Protein AF-D2QGY5-F1 (afdb_monomer_lite)

Secondary structure (DSSP, 8-state):
----EEEEEEEEETTEEEEEEEETTEEEEEEE-TTSEEEEE-HHHHHHTT--HHHHTTS-SS--HHHHHHHT--TTSEEE--TTS------SS-EEEEEEETTTEEEEE--S-------

Organism: Spirosoma linguale (strain ATCC 33905 / DSM 74 / LMG 10896 / Claus 1) (NCBI:txid504472)

Radius of gyration: 13.47 Å; chains: 1; bounding box: 30×34×34 Å

pLDDT: mean 77.23, std 19.65, range [32.31, 95.75]

Sequence (119 aa):
MPNARIAQIGQVAVNQPMYEVVAEGKRYALLVNPNGRAVMITPRTLLDLGVNSLVANRFESAPDYDIIKAISLDANRSTAFDSRFPYVQLGTGYAFVSDYSPISGWKAIAPANSRSFNY

Structure (mmCIF, N/CA/C/O backbone):
data_AF-D2QGY5-F1
#
_entry.id   AF-D2QGY5-F1
#
loop_
_atom_site.group_PDB
_atom_site.id
_atom_site.type_symbol
_atom_site.label_atom_id
_atom_site.label_alt_id
_atom_site.label_comp_id
_atom_site.label_asym_id
_atom_site.label_entity_id
_atom_site.label_seq_id
_atom_site.pdbx_PDB_ins_code
_atom_site.Cartn_x
_atom_site.Cartn_y
_atom_site.Cartn_z
_atom_site.occupancy
_atom_site.B_iso_or_equiv
_atom_site.auth_seq_id
_atom_site.auth_comp_id
_atom_site.auth_asym_id
_atom_site.auth_atom_id
_atom_site.pdbx_PDB_model_num
ATOM 1 N N . MET A 1 1 ? 9.396 12.987 15.882 1.00 47.28 1 MET A N 1
ATOM 2 C CA . MET A 1 1 ? 8.965 12.727 14.491 1.00 47.28 1 MET A CA 1
ATOM 3 C C . MET A 1 1 ? 7.746 11.825 14.580 1.00 47.28 1 MET A C 1
ATOM 5 O O . MET A 1 1 ? 7.792 10.945 15.433 1.00 47.28 1 MET A O 1
ATOM 9 N N . PRO A 1 2 ? 6.658 12.061 13.830 1.00 56.19 2 PRO A N 1
ATOM 10 C CA . PRO A 1 2 ? 5.522 11.142 13.851 1.00 56.19 2 PRO A CA 1
ATOM 11 C C . PRO A 1 2 ? 6.008 9.751 13.426 1.00 56.19 2 PRO A C 1
ATOM 13 O O . PRO A 1 2 ? 6.640 9.599 12.380 1.00 56.19 2 PRO A O 1
ATOM 16 N N . ASN A 1 3 ? 5.801 8.755 14.288 1.00 78.31 3 ASN A N 1
ATOM 17 C CA . ASN A 1 3 ? 6.272 7.392 14.065 1.00 78.31 3 ASN A CA 1
ATOM 18 C C . ASN A 1 3 ? 5.260 6.667 13.174 1.00 78.31 3 ASN A C 1
ATOM 20 O O . ASN A 1 3 ? 4.254 6.158 13.666 1.00 78.31 3 ASN A O 1
ATOM 24 N N . ALA A 1 4 ? 5.524 6.617 11.869 1.00 85.88 4 ALA A N 1
ATOM 25 C CA . ALA A 1 4 ? 4.764 5.762 10.968 1.00 85.88 4 ALA A CA 1
ATOM 26 C C . ALA A 1 4 ? 5.201 4.300 11.134 1.00 85.88 4 ALA A C 1
ATOM 28 O O . ALA A 1 4 ? 6.392 3.987 11.118 1.00 85.88 4 ALA A O 1
ATOM 29 N N . ARG A 1 5 ? 4.234 3.394 11.277 1.00 89.00 5 ARG A N 1
ATOM 30 C CA . ARG A 1 5 ? 4.471 1.946 11.221 1.00 89.00 5 ARG A CA 1
ATOM 31 C C . ARG A 1 5 ? 4.165 1.467 9.817 1.00 89.00 5 ARG A C 1
ATOM 33 O O . ARG A 1 5 ? 3.057 1.692 9.349 1.00 89.00 5 ARG A O 1
ATOM 40 N N . ILE A 1 6 ? 5.127 0.817 9.174 1.00 90.56 6 ILE A N 1
ATOM 41 C CA . ILE A 1 6 ? 4.992 0.294 7.814 1.00 90.56 6 ILE A CA 1
ATOM 42 C C . ILE A 1 6 ? 4.997 -1.230 7.892 1.00 90.56 6 ILE A C 1
ATOM 44 O O . ILE A 1 6 ? 5.923 -1.817 8.451 1.00 90.56 6 ILE A O 1
ATOM 48 N N . ALA A 1 7 ? 3.975 -1.868 7.332 1.00 88.25 7 ALA A N 1
ATOM 49 C CA . ALA A 1 7 ? 3.873 -3.320 7.261 1.00 88.25 7 ALA A CA 1
ATOM 50 C C . ALA A 1 7 ? 3.471 -3.743 5.850 1.00 88.25 7 ALA A C 1
ATOM 52 O O . ALA A 1 7 ? 2.548 -3.175 5.269 1.00 88.25 7 ALA A O 1
ATOM 53 N N . GLN A 1 8 ? 4.155 -4.740 5.289 1.00 88.12 8 GLN A N 1
ATOM 54 C CA . GLN A 1 8 ? 3.707 -5.346 4.041 1.00 88.12 8 GLN A CA 1
ATOM 55 C C . GLN A 1 8 ? 2.408 -6.111 4.304 1.00 88.12 8 GLN A C 1
ATOM 57 O O . GLN A 1 8 ? 2.342 -6.931 5.213 1.00 88.12 8 GLN A O 1
ATOM 62 N N . IL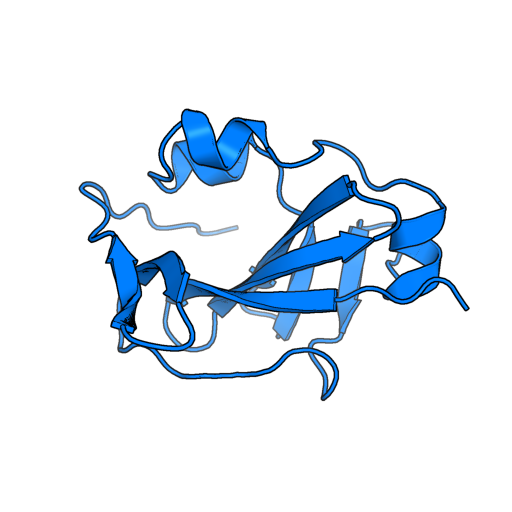E A 1 9 ? 1.382 -5.843 3.504 1.00 86.75 9 ILE A N 1
ATOM 63 C CA . ILE A 1 9 ? 0.056 -6.474 3.600 1.00 86.75 9 ILE A CA 1
ATOM 64 C C . ILE A 1 9 ? -0.296 -7.268 2.341 1.00 86.75 9 ILE A C 1
ATOM 66 O O . ILE A 1 9 ? -1.400 -7.789 2.209 1.00 86.75 9 ILE A O 1
ATOM 70 N N . GLY A 1 10 ? 0.621 -7.348 1.383 1.00 84.94 10 GLY A N 1
ATOM 71 C CA . GLY A 1 10 ? 0.437 -8.161 0.196 1.00 84.94 10 GLY A CA 1
ATOM 72 C C . GLY A 1 10 ? 1.416 -7.828 -0.912 1.00 84.94 10 GLY A C 1
ATOM 73 O O . GLY A 1 10 ? 2.427 -7.154 -0.704 1.00 84.94 10 GLY A O 1
ATOM 74 N N . GLN A 1 11 ? 1.094 -8.310 -2.102 1.00 86.19 11 GLN A N 1
ATOM 75 C CA . GLN A 1 11 ? 1.745 -7.962 -3.357 1.00 86.19 11 GLN A CA 1
ATOM 76 C C . GLN A 1 11 ? 0.767 -8.190 -4.511 1.00 86.19 11 GLN A C 1
ATOM 78 O O . GLN A 1 11 ? -0.083 -9.083 -4.446 1.00 86.19 11 GLN A O 1
ATOM 83 N N . VAL A 1 12 ? 0.898 -7.389 -5.564 1.00 82.62 12 VAL A N 1
ATOM 84 C CA . VAL A 1 12 ? 0.074 -7.516 -6.781 1.00 82.62 12 VAL A CA 1
ATOM 85 C C . VAL A 1 12 ? 0.811 -8.260 -7.896 1.00 82.62 12 VAL A C 1
ATOM 87 O O . VAL A 1 12 ? 0.195 -8.920 -8.726 1.00 82.62 12 VAL A O 1
ATOM 90 N N . ALA A 1 13 ? 2.141 -8.200 -7.881 1.00 79.00 13 ALA A N 1
ATOM 91 C CA . ALA A 1 13 ? 3.039 -8.903 -8.785 1.00 79.00 13 ALA A CA 1
ATOM 92 C C . ALA A 1 13 ? 4.414 -9.072 -8.119 1.00 79.00 13 ALA A C 1
ATOM 94 O O . ALA A 1 13 ? 4.667 -8.539 -7.032 1.00 79.00 13 ALA A O 1
ATOM 95 N N . VAL A 1 14 ? 5.322 -9.786 -8.789 1.00 75.25 14 VAL A N 1
ATOM 96 C CA . VAL A 1 14 ? 6.732 -9.871 -8.378 1.00 75.25 14 VAL A CA 1
ATOM 97 C C . VAL A 1 14 ? 7.312 -8.461 -8.252 1.00 75.25 14 VAL A C 1
ATOM 99 O O . VAL A 1 14 ? 7.166 -7.650 -9.163 1.00 75.25 14 VAL A O 1
ATOM 102 N N . ASN A 1 15 ? 7.971 -8.175 -7.126 1.00 81.44 15 ASN A N 1
ATOM 103 C CA . ASN A 1 15 ? 8.559 -6.867 -6.811 1.00 81.44 15 ASN A CA 1
ATOM 104 C C . ASN A 1 15 ? 7.556 -5.697 -6.767 1.00 81.44 15 ASN A C 1
ATOM 106 O O . ASN A 1 15 ? 7.970 -4.541 -6.796 1.00 81.44 15 ASN A O 1
ATOM 110 N N . GLN A 1 16 ? 6.252 -5.976 -6.652 1.00 88.06 16 GLN A N 1
ATOM 111 C CA . GLN A 1 16 ? 5.215 -4.961 -6.433 1.00 88.06 16 GLN A CA 1
ATOM 112 C C . GLN A 1 16 ? 4.476 -5.218 -5.111 1.00 88.06 16 GLN A C 1
ATOM 114 O O . GLN A 1 16 ? 3.284 -5.560 -5.107 1.00 88.06 16 GLN A O 1
ATOM 119 N N . PRO A 1 17 ? 5.188 -5.128 -3.970 1.00 90.00 17 PRO A N 1
ATOM 120 C CA . PRO A 1 17 ? 4.587 -5.260 -2.653 1.00 90.00 17 PRO A CA 1
ATOM 121 C C . PRO A 1 17 ? 3.615 -4.114 -2.353 1.00 90.00 17 PRO A C 1
ATOM 123 O O . PRO A 1 17 ? 3.762 -2.982 -2.822 1.00 90.00 17 PRO A O 1
ATOM 126 N N . MET A 1 18 ? 2.628 -4.433 -1.524 1.00 91.69 18 MET A N 1
ATOM 127 C CA . MET A 1 18 ? 1.641 -3.505 -0.992 1.00 91.69 18 MET A CA 1
ATOM 128 C C . MET A 1 18 ? 1.836 -3.355 0.515 1.00 91.69 18 MET A C 1
ATOM 130 O O . MET A 1 18 ? 2.096 -4.335 1.216 1.00 91.69 18 MET A O 1
ATOM 134 N N . TYR A 1 19 ? 1.667 -2.138 1.014 1.00 92.44 19 TYR A N 1
ATOM 135 C CA . TYR A 1 19 ? 1.962 -1.740 2.381 1.00 92.44 19 TYR A CA 1
ATOM 136 C C . TYR A 1 19 ? 0.764 -1.083 3.051 1.00 92.44 19 TYR A C 1
ATOM 138 O O . TYR A 1 19 ? 0.086 -0.259 2.444 1.00 92.44 19 TYR A O 1
ATOM 146 N N . GLU A 1 20 ? 0.559 -1.403 4.324 1.00 92.75 20 GLU A N 1
ATOM 147 C CA . GLU A 1 20 ? -0.178 -0.564 5.259 1.00 92.75 20 GLU A CA 1
ATOM 148 C C . GLU A 1 20 ? 0.818 0.359 5.955 1.00 92.75 20 GLU A C 1
ATOM 150 O O . GLU A 1 20 ? 1.875 -0.076 6.420 1.00 92.75 20 GLU A O 1
ATOM 155 N N . VAL A 1 21 ? 0.460 1.635 6.047 1.00 91.94 21 VAL A N 1
ATOM 156 C CA . VAL A 1 21 ? 1.178 2.617 6.845 1.00 91.94 21 VAL A CA 1
ATOM 157 C C . VAL A 1 21 ? 0.236 3.219 7.867 1.00 91.94 21 VAL A C 1
ATOM 159 O O . VAL A 1 21 ? -0.784 3.803 7.510 1.00 91.94 21 VAL A O 1
ATOM 162 N N . VAL A 1 22 ? 0.582 3.079 9.142 1.00 91.19 22 VAL A N 1
ATOM 163 C CA . VAL A 1 22 ? -0.207 3.598 10.259 1.00 91.19 22 VAL A CA 1
ATOM 164 C C . VAL A 1 22 ? 0.514 4.782 10.882 1.00 91.19 22 VAL A C 1
ATOM 166 O O . VAL A 1 22 ? 1.636 4.627 11.366 1.00 91.19 22 VAL A O 1
ATOM 169 N N . ALA A 1 23 ? -0.131 5.945 10.896 1.00 89.06 23 ALA A N 1
ATOM 170 C CA . ALA A 1 23 ? 0.363 7.164 11.536 1.00 89.06 23 ALA A CA 1
ATOM 171 C C . ALA A 1 23 ? -0.799 7.866 12.250 1.00 89.06 23 ALA A C 1
ATOM 173 O O . ALA A 1 23 ? -1.873 8.006 11.669 1.00 89.06 23 ALA A O 1
ATOM 174 N N . GLU A 1 24 ? -0.600 8.261 13.512 1.00 86.00 24 GLU A N 1
ATOM 175 C CA . GLU A 1 24 ? -1.617 8.949 14.333 1.00 86.00 24 GLU A CA 1
ATOM 176 C C . GLU A 1 24 ? -2.989 8.237 14.349 1.00 86.00 24 GLU A C 1
ATOM 178 O O . GLU A 1 24 ? -4.050 8.849 14.277 1.00 86.00 24 GLU A O 1
ATOM 183 N N . GLY A 1 25 ? -2.976 6.898 14.381 1.00 84.88 25 GLY A N 1
ATOM 184 C CA . GLY A 1 25 ? -4.187 6.067 14.379 1.00 84.88 25 GLY A CA 1
ATOM 185 C C . GLY A 1 25 ? -4.890 5.928 13.021 1.00 84.88 25 GLY A C 1
ATOM 186 O O . GLY A 1 25 ? -5.776 5.083 12.894 1.00 84.88 25 GLY A O 1
ATOM 187 N N . LYS A 1 26 ? -4.468 6.680 11.999 1.00 90.88 26 LYS A N 1
ATOM 188 C CA . LYS A 1 26 ? -4.970 6.580 10.622 1.00 90.88 26 LYS A CA 1
ATOM 189 C C . LYS A 1 26 ? -4.165 5.566 9.819 1.00 90.88 26 LYS A C 1
ATOM 191 O O . LYS A 1 26 ? -2.968 5.388 10.056 1.00 90.88 26 LYS A O 1
ATOM 196 N N . ARG A 1 27 ? -4.818 4.908 8.859 1.00 93.31 27 ARG A N 1
ATOM 197 C CA . ARG A 1 27 ? -4.215 3.870 8.008 1.00 93.31 27 ARG A CA 1
ATOM 198 C C . ARG A 1 27 ? -4.186 4.332 6.561 1.00 93.31 27 ARG A C 1
ATOM 200 O O . ARG A 1 27 ? -5.193 4.780 6.027 1.00 93.31 27 ARG A O 1
ATOM 207 N N . TYR A 1 28 ? -3.050 4.156 5.909 1.00 94.81 28 TYR A N 1
ATOM 208 C CA . TYR A 1 28 ? -2.833 4.483 4.504 1.00 94.81 28 TYR A CA 1
ATOM 209 C C . TYR A 1 28 ? -2.318 3.248 3.782 1.00 94.81 28 TYR A C 1
ATOM 211 O O . TYR A 1 28 ? -1.609 2.435 4.373 1.00 94.81 28 TYR A O 1
ATOM 219 N N . ALA A 1 29 ? -2.679 3.095 2.514 1.00 94.31 29 ALA A N 1
ATOM 220 C CA . ALA A 1 29 ? -2.185 2.004 1.693 1.00 94.31 29 ALA A CA 1
ATOM 221 C C . ALA A 1 29 ? -1.192 2.544 0.666 1.00 94.31 29 ALA A C 1
ATOM 223 O O . ALA A 1 29 ? -1.459 3.556 0.016 1.00 94.31 29 ALA A O 1
ATOM 224 N N . LEU A 1 30 ? -0.051 1.874 0.519 1.00 94.94 30 LEU A N 1
ATOM 225 C CA . LEU A 1 30 ? 0.920 2.151 -0.535 1.00 94.94 30 LEU A CA 1
ATOM 226 C C . LEU A 1 30 ? 1.134 0.908 -1.393 1.00 94.94 30 LEU A C 1
ATOM 228 O O . LEU A 1 30 ? 1.125 -0.210 -0.889 1.00 94.94 30 LEU A O 1
ATOM 232 N N . LEU A 1 31 ? 1.371 1.108 -2.683 1.00 93.25 31 LEU A N 1
ATOM 233 C CA . LEU A 1 31 ? 1.733 0.060 -3.628 1.00 93.25 31 LEU A CA 1
ATOM 234 C C . LEU A 1 31 ? 3.034 0.438 -4.327 1.00 93.25 31 LEU A C 1
ATOM 236 O O . LEU A 1 31 ? 3.181 1.570 -4.790 1.00 93.25 31 LEU A O 1
ATOM 240 N N . VAL A 1 32 ? 3.973 -0.501 -4.416 1.00 93.31 32 VAL A N 1
ATOM 241 C CA . VAL A 1 32 ? 5.193 -0.295 -5.198 1.00 93.31 32 VAL A CA 1
ATOM 242 C C . VAL A 1 32 ? 4.888 -0.500 -6.676 1.00 93.31 32 VAL A C 1
ATOM 244 O O . VAL A 1 32 ? 4.421 -1.560 -7.087 1.00 93.31 32 VAL A O 1
ATOM 247 N N . ASN A 1 33 ? 5.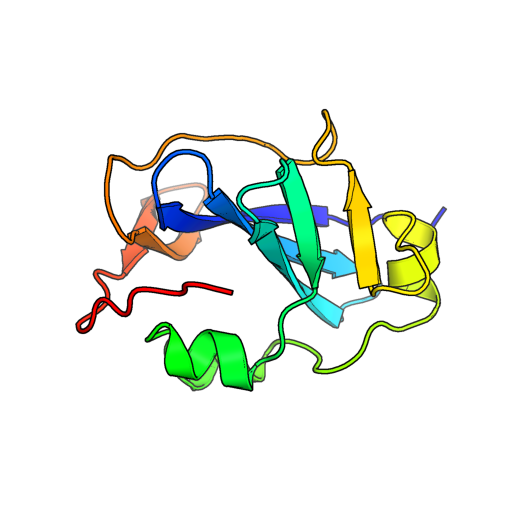130 0.538 -7.470 1.00 91.44 33 ASN A N 1
ATOM 248 C CA . ASN A 1 33 ? 4.926 0.515 -8.914 1.00 91.44 33 ASN A CA 1
ATOM 249 C C . ASN A 1 33 ? 6.144 -0.098 -9.652 1.00 91.44 33 ASN A C 1
ATOM 251 O O . ASN A 1 33 ? 7.193 -0.310 -9.038 1.00 91.44 33 ASN A O 1
ATOM 255 N N . PRO A 1 34 ? 6.060 -0.344 -10.977 1.00 86.56 34 PRO A N 1
ATOM 256 C CA . PRO A 1 34 ? 7.178 -0.890 -11.759 1.00 86.56 34 PRO A CA 1
ATOM 257 C C . PRO A 1 34 ? 8.465 -0.052 -11.715 1.00 86.56 34 PRO A C 1
ATOM 259 O O . PRO A 1 34 ? 9.549 -0.580 -11.932 1.00 86.56 34 PRO A O 1
ATOM 262 N N . ASN A 1 35 ? 8.354 1.243 -11.404 1.00 89.81 35 ASN A N 1
ATOM 263 C CA . ASN A 1 35 ? 9.486 2.163 -11.299 1.00 89.81 35 ASN A CA 1
ATOM 264 C C . ASN A 1 35 ? 10.174 2.107 -9.922 1.00 89.81 35 ASN A C 1
ATOM 266 O O . ASN A 1 35 ? 11.017 2.954 -9.630 1.00 89.81 35 ASN A O 1
ATOM 270 N N . GLY A 1 36 ? 9.789 1.171 -9.047 1.00 89.25 36 GLY A N 1
ATOM 271 C CA . GLY A 1 36 ? 10.358 1.049 -7.705 1.00 89.25 36 GLY A CA 1
ATOM 272 C C . GLY A 1 36 ? 9.980 2.211 -6.784 1.00 89.25 36 GLY A C 1
ATOM 273 O O . GLY A 1 36 ? 10.742 2.570 -5.889 1.00 89.25 36 GLY A O 1
ATOM 274 N N . ARG A 1 37 ? 8.820 2.841 -7.001 1.00 94.81 37 ARG A N 1
ATOM 275 C CA . ARG A 1 37 ? 8.295 3.882 -6.107 1.00 94.81 37 ARG A CA 1
ATOM 276 C C . ARG A 1 37 ? 7.094 3.359 -5.345 1.00 94.81 37 ARG A C 1
ATOM 278 O O . ARG A 1 37 ? 6.193 2.782 -5.948 1.00 94.81 37 ARG A O 1
ATOM 285 N N . ALA A 1 38 ? 7.055 3.618 -4.043 1.00 94.62 38 ALA A N 1
ATOM 286 C CA . ALA A 1 38 ? 5.881 3.362 -3.224 1.00 94.62 38 ALA A CA 1
ATOM 287 C C . ALA A 1 38 ? 4.890 4.519 -3.413 1.00 94.62 38 ALA A C 1
ATOM 289 O O . ALA A 1 38 ? 5.204 5.669 -3.102 1.00 94.62 38 ALA A O 1
ATOM 290 N N . VAL A 1 39 ? 3.710 4.225 -3.951 1.00 95.31 39 VAL A N 1
ATOM 291 C CA . VAL A 1 39 ? 2.674 5.208 -4.291 1.00 95.31 39 VAL A CA 1
ATOM 292 C C . VAL A 1 39 ? 1.463 4.991 -3.402 1.00 95.31 39 VAL A C 1
ATOM 294 O O . VAL A 1 39 ? 1.005 3.859 -3.259 1.00 95.31 39 VAL A O 1
ATOM 297 N N . MET A 1 40 ? 0.925 6.060 -2.819 1.00 95.19 40 MET A N 1
ATOM 298 C CA . MET A 1 40 ? -0.304 5.968 -2.037 1.00 95.19 40 MET A CA 1
ATOM 299 C C . MET A 1 40 ? -1.491 5.603 -2.934 1.00 95.19 40 MET A C 1
ATOM 301 O O . MET A 1 40 ? -1.739 6.252 -3.951 1.00 95.19 40 MET A O 1
ATOM 305 N N . ILE A 1 41 ? -2.247 4.587 -2.533 1.00 94.19 41 ILE A N 1
ATOM 306 C CA . ILE A 1 41 ? -3.447 4.126 -3.231 1.00 94.19 41 ILE A CA 1
ATOM 307 C C . ILE A 1 41 ? -4.696 4.401 -2.398 1.00 94.19 41 ILE A C 1
ATOM 309 O O . ILE A 1 41 ? -4.640 4.545 -1.179 1.00 94.19 41 ILE A O 1
ATOM 313 N N . THR A 1 42 ? -5.838 4.489 -3.073 1.00 94.31 42 THR A N 1
ATOM 314 C CA . THR A 1 42 ? -7.117 4.797 -2.421 1.00 94.31 42 THR A CA 1
ATOM 315 C C . THR A 1 42 ? -7.840 3.523 -1.973 1.00 94.31 42 THR A C 1
ATOM 317 O O . THR A 1 42 ? -7.610 2.452 -2.546 1.00 94.31 42 THR A O 1
ATOM 320 N N . PRO A 1 43 ? -8.807 3.625 -1.042 1.00 92.75 43 PRO A N 1
ATOM 321 C CA . PRO A 1 43 ? -9.726 2.531 -0.728 1.00 92.75 43 PRO A CA 1
ATOM 322 C C . PRO A 1 43 ? -10.412 1.948 -1.965 1.00 92.75 43 PRO A C 1
ATOM 324 O O . PRO A 1 43 ? -10.595 0.738 -2.066 1.00 92.75 43 PRO A O 1
ATOM 327 N N . ARG A 1 44 ? -10.738 2.792 -2.954 1.00 90.38 44 ARG A N 1
ATOM 328 C CA . ARG A 1 44 ? -11.330 2.336 -4.213 1.00 90.38 44 ARG A CA 1
ATOM 329 C C . ARG A 1 44 ? -10.379 1.432 -4.994 1.00 90.38 44 ARG A C 1
ATOM 331 O O . ARG A 1 44 ? -10.800 0.385 -5.467 1.00 90.38 44 ARG A O 1
ATOM 338 N N . THR A 1 45 ? -9.102 1.799 -5.062 1.00 88.12 45 THR A N 1
ATOM 339 C CA . THR A 1 45 ? -8.064 0.972 -5.685 1.00 88.12 45 THR A CA 1
ATOM 340 C C . THR A 1 45 ? -7.939 -0.380 -4.980 1.00 88.12 45 THR A C 1
ATOM 342 O O . THR A 1 45 ? -7.860 -1.401 -5.651 1.00 88.12 45 THR A O 1
ATOM 345 N N . LEU A 1 46 ? -7.987 -0.413 -3.642 1.00 85.06 46 LEU A N 1
ATOM 346 C CA . LEU A 1 46 ? -7.977 -1.667 -2.874 1.00 85.06 46 LEU A CA 1
ATOM 347 C C . LEU A 1 46 ? -9.181 -2.561 -3.212 1.00 85.06 46 LEU A C 1
ATOM 349 O O . LEU A 1 46 ? -9.014 -3.761 -3.424 1.00 85.06 46 LEU A O 1
ATOM 353 N N . LEU A 1 47 ? -10.381 -1.982 -3.310 1.00 83.88 47 LEU A N 1
ATOM 354 C CA . LEU A 1 47 ? -11.587 -2.705 -3.731 1.00 83.88 47 LEU A CA 1
ATOM 355 C C . LEU A 1 47 ? -11.449 -3.266 -5.153 1.00 83.88 47 LEU A C 1
ATOM 357 O O . LEU A 1 47 ? -11.796 -4.421 -5.393 1.00 83.88 47 LEU A O 1
ATOM 361 N N . ASP A 1 48 ? -10.913 -2.473 -6.084 1.00 80.62 48 ASP A N 1
ATOM 362 C CA . ASP A 1 48 ? -10.699 -2.892 -7.476 1.00 80.62 48 ASP A CA 1
ATOM 363 C C . ASP A 1 48 ? -9.636 -4.004 -7.593 1.00 80.62 48 ASP A C 1
ATOM 365 O O . ASP A 1 48 ? -9.670 -4.800 -8.533 1.00 80.62 48 ASP A O 1
ATOM 369 N N . LEU A 1 49 ? -8.722 -4.085 -6.620 1.00 76.12 49 LEU A N 1
ATOM 370 C CA . LEU A 1 49 ? -7.736 -5.156 -6.455 1.00 76.12 49 LEU A CA 1
ATOM 371 C C . LEU A 1 49 ? -8.310 -6.408 -5.756 1.00 76.12 49 LEU A C 1
ATOM 373 O O . LEU A 1 49 ? -7.604 -7.403 -5.611 1.00 76.12 49 LEU A O 1
ATOM 377 N N . GLY A 1 50 ? -9.577 -6.380 -5.331 1.00 74.81 50 GLY A N 1
ATOM 378 C CA . GLY A 1 50 ? -10.257 -7.510 -4.692 1.00 74.81 50 GLY A CA 1
ATOM 379 C C . GLY A 1 50 ? -10.119 -7.572 -3.168 1.00 74.81 50 GLY A C 1
ATOM 380 O O . GLY A 1 50 ? -10.485 -8.584 -2.568 1.00 74.81 50 GLY A O 1
ATOM 381 N N . VAL A 1 51 ? -9.624 -6.512 -2.520 1.00 78.50 51 VAL A N 1
ATOM 382 C CA . VAL A 1 51 ? -9.604 -6.418 -1.053 1.00 78.50 51 VAL A CA 1
ATOM 383 C C . VAL A 1 51 ? -11.033 -6.261 -0.534 1.00 78.50 51 VAL A C 1
ATOM 385 O O . VAL A 1 51 ? -11.820 -5.473 -1.056 1.00 78.50 51 VAL A O 1
ATOM 388 N N . ASN A 1 52 ? -11.376 -7.006 0.519 1.00 84.69 52 ASN A N 1
ATOM 389 C CA . ASN A 1 52 ? -12.698 -6.944 1.136 1.00 84.69 52 ASN A CA 1
ATOM 390 C C . ASN A 1 52 ? -13.040 -5.514 1.600 1.00 84.69 52 ASN A C 1
ATOM 392 O O . ASN A 1 52 ? -12.195 -4.817 2.163 1.00 84.69 52 ASN A O 1
ATOM 396 N N . SER A 1 53 ? -14.297 -5.098 1.430 1.00 82.06 53 SER A N 1
ATOM 397 C CA . SER A 1 53 ? -14.754 -3.748 1.777 1.00 82.06 53 SER A CA 1
ATOM 398 C C . SER A 1 53 ? -14.591 -3.391 3.254 1.00 82.06 53 SER A C 1
ATOM 400 O O . SER A 1 53 ? -14.254 -2.250 3.559 1.00 82.06 53 SER A O 1
ATOM 402 N N . LEU A 1 54 ? -14.726 -4.352 4.174 1.00 84.56 54 LEU A N 1
ATOM 403 C CA . LEU A 1 54 ? -14.490 -4.139 5.608 1.00 84.56 54 LEU A CA 1
ATOM 404 C C . LEU A 1 54 ? -13.029 -3.801 5.928 1.00 84.56 54 LEU A C 1
ATOM 406 O O . LEU A 1 54 ? -12.761 -3.199 6.967 1.00 84.56 54 LEU A O 1
ATOM 410 N N . VAL A 1 55 ? -12.096 -4.210 5.064 1.00 85.12 55 VAL A N 1
ATOM 411 C CA . VAL A 1 55 ? -10.666 -3.907 5.182 1.00 85.12 55 VAL A CA 1
ATOM 412 C C . VAL A 1 55 ? -10.345 -2.626 4.418 1.00 85.12 55 VAL A C 1
ATOM 414 O O . VAL A 1 55 ? -9.772 -1.710 4.998 1.00 85.12 55 VAL A O 1
ATOM 417 N N . ALA A 1 56 ? -10.769 -2.520 3.156 1.00 86.75 56 ALA A N 1
ATOM 418 C CA . ALA A 1 56 ? -10.500 -1.362 2.304 1.00 86.75 56 ALA A CA 1
ATOM 419 C C . ALA A 1 56 ? -11.033 -0.048 2.904 1.00 86.75 56 ALA A C 1
ATOM 421 O O . ALA A 1 56 ? -10.341 0.965 2.868 1.00 86.75 56 ALA A O 1
ATOM 422 N N . ASN A 1 57 ? -12.212 -0.074 3.535 1.00 90.69 57 ASN A N 1
ATOM 423 C CA . ASN A 1 57 ? -12.824 1.109 4.149 1.00 90.69 57 ASN A CA 1
ATOM 424 C C . ASN A 1 57 ? -12.124 1.581 5.437 1.00 90.69 57 ASN A C 1
ATOM 426 O O . ASN A 1 57 ? -12.514 2.603 5.992 1.00 90.69 57 ASN A O 1
ATOM 430 N N . ARG A 1 58 ? -11.116 0.852 5.938 1.00 92.50 58 ARG A N 1
ATOM 431 C CA . ARG A 1 58 ? -10.295 1.290 7.081 1.00 92.50 58 ARG A CA 1
ATOM 432 C C . ARG A 1 58 ? -9.161 2.226 6.671 1.00 92.50 58 ARG A C 1
ATOM 434 O O . ARG A 1 58 ? -8.489 2.752 7.552 1.00 92.50 58 ARG A O 1
ATOM 441 N N . PHE A 1 59 ? -8.915 2.372 5.369 1.00 94.50 59 PHE A N 1
ATOM 442 C CA . PHE A 1 59 ? -7.852 3.205 4.829 1.00 94.50 59 PHE A CA 1
ATOM 443 C C . PHE A 1 59 ? -8.363 4.593 4.454 1.00 94.50 59 PHE A C 1
ATOM 445 O O . PHE A 1 59 ? -9.487 4.759 3.983 1.00 94.50 59 PHE A O 1
ATOM 452 N N . GLU A 1 60 ? -7.498 5.584 4.608 1.00 95.75 60 GLU A N 1
ATOM 453 C CA . GLU A 1 60 ? -7.755 6.957 4.200 1.00 95.75 60 GLU A CA 1
ATOM 454 C C . GLU A 1 60 ? -7.589 7.129 2.684 1.00 95.75 60 GLU A C 1
ATOM 456 O O . GLU A 1 60 ? -6.718 6.529 2.049 1.00 95.75 60 GLU A O 1
ATOM 461 N N . SER A 1 61 ? -8.412 7.988 2.079 1.00 93.25 61 SER A N 1
ATOM 462 C CA . SER A 1 61 ? -8.380 8.251 0.631 1.00 93.25 61 SER A CA 1
ATOM 463 C C . SER A 1 61 ? -7.350 9.298 0.201 1.00 93.25 61 SER A C 1
ATOM 465 O O . SER A 1 61 ? -7.013 9.385 -0.982 1.00 93.25 61 SER A O 1
ATOM 467 N N . ALA A 1 62 ? -6.883 10.129 1.130 1.00 91.94 62 ALA A N 1
ATOM 468 C CA . ALA A 1 62 ? -5.976 11.241 0.873 1.00 91.94 62 ALA A CA 1
ATOM 469 C C . ALA A 1 62 ? -4.895 11.297 1.959 1.00 91.94 62 ALA A C 1
ATOM 471 O O . ALA A 1 62 ? -5.206 11.002 3.111 1.00 91.94 62 ALA A O 1
ATOM 472 N N . PRO A 1 63 ? -3.650 11.679 1.623 1.00 88.88 63 PRO A N 1
ATOM 473 C CA . PRO A 1 63 ? -2.594 11.761 2.615 1.00 88.88 63 PRO A CA 1
ATOM 474 C C . PRO A 1 63 ? -2.798 12.996 3.495 1.00 88.88 63 PRO A C 1
ATOM 476 O O . PRO A 1 63 ? -2.985 14.102 2.988 1.00 88.88 63 PRO A O 1
ATOM 479 N N . ASP A 1 64 ? -2.727 12.802 4.806 1.00 89.56 64 ASP A N 1
ATOM 480 C CA . ASP A 1 64 ? -2.657 13.884 5.786 1.00 89.56 64 ASP A CA 1
ATOM 481 C C . ASP A 1 64 ? -1.222 14.431 5.917 1.00 89.56 64 ASP A C 1
ATOM 483 O O . ASP A 1 64 ? -0.241 13.782 5.533 1.00 89.56 64 ASP A O 1
ATOM 487 N N . TYR A 1 65 ? -1.072 15.621 6.491 1.00 87.31 65 TYR A N 1
ATOM 488 C CA . TYR A 1 65 ? 0.232 16.252 6.696 1.00 87.31 65 TYR A CA 1
ATOM 489 C C . TYR A 1 65 ? 1.199 15.350 7.480 1.00 87.31 65 TYR A C 1
ATOM 491 O O . TYR A 1 65 ? 2.388 15.265 7.156 1.00 87.31 65 TYR A O 1
ATOM 499 N N . ASP A 1 66 ? 0.678 14.608 8.456 1.00 84.50 66 ASP A N 1
ATOM 500 C CA . ASP A 1 66 ? 1.477 13.714 9.289 1.00 84.50 66 ASP A CA 1
ATOM 501 C C . ASP A 1 66 ? 2.074 12.552 8.498 1.00 84.50 66 ASP A C 1
ATOM 503 O O . ASP A 1 66 ? 3.255 12.249 8.673 1.00 84.50 66 ASP A O 1
ATOM 507 N N . ILE A 1 67 ? 1.316 11.938 7.578 1.00 88.12 67 ILE A N 1
ATOM 508 C CA . ILE A 1 67 ? 1.848 10.853 6.744 1.00 88.12 67 ILE A CA 1
ATOM 509 C C . ILE A 1 67 ? 2.831 11.392 5.704 1.00 88.12 67 ILE A C 1
ATOM 511 O O . ILE A 1 67 ? 3.890 10.798 5.503 1.00 88.12 67 ILE A O 1
ATOM 515 N N . ILE A 1 68 ? 2.548 12.557 5.112 1.00 91.38 68 ILE A N 1
ATOM 516 C CA . ILE A 1 68 ? 3.471 13.215 4.176 1.00 91.38 68 ILE A CA 1
ATOM 517 C C . ILE A 1 68 ? 4.823 13.429 4.852 1.00 91.38 68 ILE A C 1
ATOM 519 O O . ILE A 1 68 ? 5.860 13.087 4.282 1.00 91.38 68 ILE A O 1
ATOM 523 N N . LYS A 1 69 ? 4.816 13.925 6.092 1.00 88.81 69 LYS A N 1
ATOM 524 C CA . LYS A 1 69 ? 6.033 14.159 6.866 1.00 88.81 69 LYS A CA 1
ATOM 525 C C . LYS A 1 69 ? 6.698 12.862 7.330 1.00 88.81 69 LYS A C 1
ATOM 527 O O . LYS A 1 69 ? 7.921 12.770 7.269 1.00 88.81 69 LYS A O 1
ATOM 532 N N . ALA A 1 70 ? 5.924 11.876 7.786 1.00 87.00 70 ALA A N 1
ATOM 533 C CA . ALA A 1 70 ? 6.456 10.648 8.378 1.00 87.00 70 ALA A CA 1
ATOM 534 C C . ALA A 1 70 ? 7.186 9.755 7.365 1.00 87.00 70 ALA A C 1
ATOM 536 O O . ALA A 1 70 ? 8.221 9.181 7.696 1.00 87.00 70 ALA A O 1
ATOM 537 N N . ILE A 1 71 ? 6.671 9.648 6.136 1.00 89.75 71 ILE A N 1
ATOM 538 C CA . ILE A 1 71 ? 7.279 8.810 5.086 1.00 89.75 71 ILE A CA 1
ATOM 539 C C . ILE A 1 71 ? 7.833 9.616 3.906 1.00 89.75 71 ILE A C 1
ATOM 541 O O . ILE A 1 71 ? 8.291 9.028 2.928 1.00 89.75 71 ILE A O 1
ATOM 545 N N . SER A 1 72 ? 7.867 10.946 4.017 1.00 91.44 72 SER A N 1
ATOM 546 C CA . SER A 1 72 ? 8.429 11.851 3.006 1.00 91.44 72 SER A CA 1
ATOM 547 C C . SER A 1 72 ? 7.788 11.640 1.629 1.00 91.44 72 SER A C 1
ATOM 549 O O . SER A 1 72 ? 8.473 11.309 0.658 1.00 91.44 72 SER A O 1
ATOM 551 N N . LEU A 1 73 ? 6.458 11.773 1.566 1.00 92.94 73 LEU A N 1
ATOM 552 C CA . LEU A 1 73 ? 5.733 11.750 0.293 1.00 92.94 73 LEU A CA 1
ATOM 553 C C . LEU A 1 73 ? 6.038 13.016 -0.511 1.00 92.94 73 LEU A C 1
ATOM 555 O O . LEU A 1 73 ? 6.062 14.120 0.033 1.00 92.94 73 LEU A O 1
ATOM 559 N N . ASP A 1 74 ? 6.220 12.852 -1.815 1.00 93.44 74 ASP A N 1
ATOM 560 C CA . ASP A 1 74 ? 6.319 13.957 -2.760 1.00 93.44 74 ASP A CA 1
ATOM 561 C C . ASP A 1 74 ? 4.939 14.461 -3.221 1.00 93.44 74 ASP A C 1
ATOM 563 O O . ASP A 1 74 ? 3.888 13.954 -2.819 1.00 93.44 74 ASP A O 1
ATOM 567 N N . ALA A 1 75 ? 4.935 15.466 -4.101 1.00 89.94 75 ALA A N 1
ATOM 568 C CA . ALA A 1 75 ? 3.711 16.041 -4.665 1.00 89.94 75 ALA A CA 1
ATOM 569 C C . ALA A 1 75 ? 2.842 15.012 -5.417 1.00 89.94 75 ALA A C 1
ATOM 571 O O . ALA A 1 75 ? 1.625 15.175 -5.499 1.00 89.94 75 ALA A O 1
ATOM 572 N N . ASN A 1 76 ? 3.447 13.923 -5.902 1.00 90.69 76 ASN A N 1
ATOM 573 C CA . ASN A 1 76 ? 2.756 12.821 -6.570 1.00 90.69 76 ASN A CA 1
ATOM 574 C C . ASN A 1 76 ? 2.249 11.760 -5.581 1.00 90.69 76 ASN A C 1
ATOM 576 O O . ASN A 1 76 ? 1.823 10.684 -6.000 1.00 90.69 76 ASN A O 1
ATOM 580 N N . ARG A 1 77 ? 2.286 12.045 -4.270 1.00 93.06 77 ARG A N 1
ATOM 581 C CA . ARG A 1 77 ? 1.889 11.123 -3.195 1.00 93.06 77 ARG A CA 1
ATOM 582 C C . ARG A 1 77 ? 2.682 9.818 -3.244 1.00 93.06 77 ARG A C 1
ATOM 584 O O . ARG A 1 77 ? 2.144 8.735 -3.001 1.00 93.06 77 ARG A O 1
ATOM 591 N N . SER A 1 78 ? 3.965 9.926 -3.572 1.00 95.12 78 SER A N 1
ATOM 592 C CA . SER A 1 78 ? 4.870 8.791 -3.693 1.00 95.12 78 SER A CA 1
ATOM 593 C C . SER A 1 78 ? 6.178 9.025 -2.947 1.00 95.12 78 SER A C 1
ATOM 595 O O . SER A 1 78 ? 6.553 10.158 -2.658 1.00 95.12 78 SER A O 1
ATOM 597 N N . THR A 1 79 ? 6.903 7.954 -2.653 1.00 95.38 79 THR A N 1
ATOM 598 C CA . THR A 1 79 ? 8.252 8.023 -2.083 1.00 95.38 79 THR A CA 1
ATOM 599 C C . THR A 1 79 ? 9.130 6.919 -2.669 1.00 95.38 79 THR A C 1
ATOM 601 O O . THR A 1 79 ? 8.639 6.012 -3.354 1.00 95.38 79 THR A O 1
ATOM 604 N N . ALA A 1 80 ? 10.438 7.016 -2.450 1.00 93.75 80 ALA A N 1
ATOM 605 C CA . ALA A 1 80 ? 11.373 5.978 -2.862 1.00 93.75 80 ALA A CA 1
ATOM 606 C C . ALA A 1 80 ? 11.095 4.679 -2.092 1.00 93.75 80 ALA A C 1
ATOM 608 O O . ALA A 1 80 ? 10.849 4.709 -0.885 1.00 93.75 80 ALA A O 1
ATOM 609 N N . PHE A 1 81 ? 11.140 3.543 -2.787 1.00 91.38 81 PHE A N 1
ATOM 610 C CA . PHE A 1 81 ? 11.154 2.241 -2.134 1.00 91.38 81 PHE A CA 1
ATOM 611 C C . PHE A 1 81 ? 12.564 1.977 -1.592 1.00 91.38 81 PHE A C 1
ATOM 613 O O . PHE A 1 81 ? 13.507 1.784 -2.357 1.00 91.38 81 PHE A O 1
ATOM 620 N N . ASP A 1 82 ? 12.712 2.039 -0.272 1.00 89.44 82 ASP A N 1
ATOM 621 C CA . ASP A 1 82 ? 13.990 1.939 0.435 1.00 89.44 82 ASP A CA 1
ATOM 622 C C . ASP A 1 82 ? 13.882 1.043 1.683 1.00 89.44 82 ASP A C 1
ATOM 624 O O . ASP A 1 82 ? 12.892 0.339 1.885 1.00 89.44 82 ASP A O 1
ATOM 628 N N . SER A 1 83 ? 14.902 1.070 2.544 1.00 86.06 83 SER A N 1
ATOM 629 C CA . SER A 1 83 ? 15.002 0.227 3.742 1.00 86.06 83 SER A CA 1
ATOM 630 C C . SER A 1 83 ? 13.886 0.421 4.776 1.00 86.06 83 SER A C 1
ATOM 632 O O . SER A 1 83 ? 13.759 -0.406 5.679 1.00 86.06 83 SER A O 1
ATOM 634 N N . ARG A 1 84 ? 13.058 1.470 4.666 1.00 88.12 84 ARG A N 1
ATOM 635 C CA . ARG A 1 84 ? 11.877 1.664 5.527 1.00 88.12 84 ARG A CA 1
ATOM 636 C C . ARG A 1 84 ? 10.751 0.684 5.199 1.00 88.12 84 ARG A C 1
ATOM 638 O O . ARG A 1 84 ? 9.886 0.449 6.041 1.00 88.12 84 ARG A O 1
ATOM 645 N N . PHE A 1 85 ? 10.748 0.131 3.988 1.00 88.38 85 PHE A N 1
ATOM 646 C CA . PHE A 1 85 ? 9.716 -0.773 3.507 1.00 88.38 85 PHE A CA 1
ATOM 647 C C . PHE A 1 85 ? 10.212 -2.222 3.592 1.00 88.38 85 PHE A C 1
ATOM 649 O O . PHE A 1 85 ? 10.999 -2.652 2.747 1.00 88.38 85 PHE A O 1
ATOM 656 N N . PRO A 1 86 ? 9.773 -3.006 4.594 1.00 83.50 86 PRO A N 1
ATOM 657 C CA . PRO A 1 86 ? 10.180 -4.402 4.697 1.00 83.50 86 PRO A CA 1
ATOM 658 C C . PRO A 1 86 ? 9.694 -5.177 3.468 1.00 83.50 86 PRO A C 1
ATOM 660 O O . PRO A 1 86 ? 8.549 -5.020 3.047 1.00 83.50 86 PRO A O 1
ATOM 663 N N . TYR A 1 87 ? 10.546 -6.016 2.886 1.00 80.75 87 TYR A N 1
ATOM 664 C CA . TYR A 1 87 ? 10.191 -6.795 1.702 1.00 80.75 87 TYR A CA 1
ATOM 665 C C . TYR A 1 87 ? 10.255 -8.290 1.984 1.00 80.75 87 TYR A C 1
ATOM 667 O O . TYR A 1 87 ? 11.306 -8.836 2.316 1.00 80.75 87 TYR A O 1
ATOM 675 N N . VAL A 1 88 ? 9.112 -8.944 1.812 1.00 76.56 88 VAL A N 1
ATOM 676 C CA . VAL A 1 88 ? 8.958 -10.393 1.808 1.00 76.56 88 VAL A CA 1
ATOM 677 C C . VAL A 1 88 ? 8.296 -10.769 0.490 1.00 76.56 88 VAL A C 1
ATOM 679 O O . VAL A 1 88 ? 7.189 -10.329 0.178 1.00 76.56 88 VAL A O 1
ATOM 682 N N . GLN A 1 89 ? 8.974 -11.594 -0.301 1.00 73.88 89 GLN A N 1
ATOM 683 C CA . GLN A 1 89 ? 8.404 -12.110 -1.538 1.00 73.88 89 GLN A CA 1
ATOM 684 C C . GLN A 1 89 ? 7.363 -13.186 -1.203 1.00 73.88 89 GLN A C 1
ATOM 686 O O . GLN A 1 89 ? 7.706 -14.243 -0.678 1.00 73.88 89 GLN A O 1
ATOM 691 N N . LEU A 1 90 ? 6.089 -12.927 -1.516 1.00 68.69 90 LEU A N 1
ATOM 692 C CA . LEU A 1 90 ? 4.971 -13.840 -1.222 1.00 68.69 90 LEU A CA 1
ATOM 693 C C . LEU A 1 90 ? 4.646 -14.786 -2.397 1.00 68.69 90 LEU A C 1
ATOM 695 O O . LEU A 1 90 ? 3.617 -15.455 -2.393 1.00 68.69 90 LEU A O 1
ATOM 699 N N . G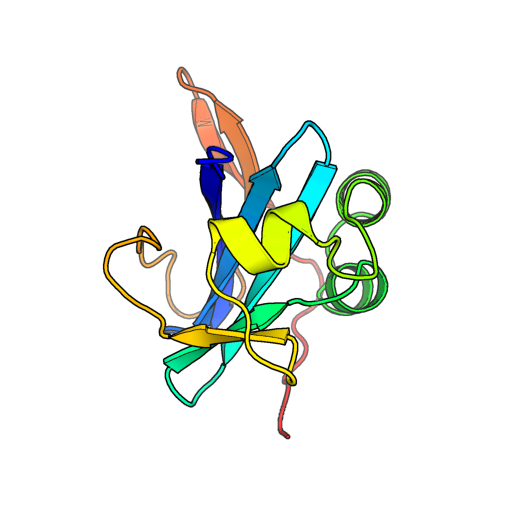LY A 1 91 ? 5.516 -14.844 -3.411 1.00 67.69 91 GLY A N 1
ATOM 700 C CA . GLY A 1 91 ? 5.357 -15.662 -4.618 1.00 67.69 91 GLY A CA 1
ATOM 701 C C . GLY A 1 91 ? 5.364 -14.834 -5.904 1.00 67.69 91 GLY A C 1
ATOM 702 O O . GLY A 1 91 ? 5.854 -13.704 -5.921 1.00 67.69 91 GLY A O 1
ATOM 703 N N . THR A 1 92 ? 4.832 -15.395 -6.992 1.00 59.59 92 THR A N 1
ATOM 704 C CA . THR A 1 92 ? 4.787 -14.752 -8.321 1.00 59.59 92 THR A CA 1
ATOM 705 C C . THR A 1 92 ? 3.465 -14.056 -8.649 1.00 59.59 92 THR A C 1
ATOM 707 O O . THR A 1 92 ? 3.381 -13.375 -9.668 1.00 59.59 92 THR A O 1
ATOM 710 N N . GLY A 1 93 ? 2.440 -14.207 -7.805 1.00 56.47 93 GLY A N 1
ATOM 711 C CA . GLY A 1 93 ? 1.086 -13.712 -8.060 1.00 56.47 93 GLY A CA 1
ATOM 712 C C . GLY A 1 93 ? 0.539 -12.773 -6.986 1.00 56.47 93 GLY A C 1
ATOM 713 O O . GLY A 1 93 ? 1.219 -12.445 -6.010 1.00 56.47 93 GLY A O 1
ATOM 714 N N . TYR A 1 94 ? -0.719 -12.377 -7.190 1.00 55.25 94 TYR A N 1
ATOM 715 C CA . TYR A 1 94 ? -1.538 -11.622 -6.249 1.00 55.25 94 TYR A CA 1
ATOM 716 C C . TYR A 1 94 ? -1.701 -12.387 -4.930 1.00 55.25 94 TYR A C 1
ATOM 718 O O . TYR A 1 94 ? -2.368 -13.421 -4.878 1.00 55.25 94 TYR A O 1
ATOM 726 N N . ALA A 1 95 ? -1.118 -11.859 -3.859 1.00 58.38 95 ALA A N 1
ATOM 727 C CA . ALA A 1 95 ? -1.240 -12.411 -2.518 1.00 58.38 95 ALA A CA 1
ATOM 728 C C . ALA A 1 95 ? -1.605 -11.273 -1.566 1.00 58.38 95 ALA A C 1
ATOM 730 O O . ALA A 1 95 ? -0.821 -10.341 -1.390 1.00 58.38 95 ALA A O 1
ATOM 731 N N . PHE A 1 96 ? -2.796 -11.326 -0.970 1.00 54.97 96 PHE A N 1
ATOM 732 C CA . PHE A 1 96 ? -3.208 -10.379 0.065 1.00 54.97 96 PHE A CA 1
ATOM 733 C C . PHE A 1 96 ? -3.031 -11.020 1.431 1.00 54.97 96 PHE A C 1
ATOM 735 O O . PHE A 1 96 ? -3.241 -12.216 1.598 1.00 54.97 96 PHE A O 1
ATOM 742 N N . VAL A 1 97 ? -2.689 -10.226 2.431 1.00 53.62 97 VAL A N 1
ATOM 743 C CA . VAL A 1 97 ? -2.678 -10.630 3.832 1.00 53.62 97 VAL A CA 1
ATOM 744 C C . VAL A 1 97 ? -3.911 -10.006 4.482 1.00 53.62 97 VAL A C 1
ATOM 746 O O . VAL A 1 97 ? -4.011 -8.787 4.574 1.00 53.62 97 VAL A O 1
ATOM 749 N N . SER A 1 98 ? -4.861 -10.834 4.928 1.00 49.44 98 SER A N 1
ATOM 750 C CA . SER A 1 98 ? -6.011 -10.366 5.734 1.00 49.44 98 SER A CA 1
ATOM 751 C C . SER A 1 98 ? -5.590 -9.815 7.077 1.00 49.44 98 SER A C 1
ATOM 753 O O . SER A 1 98 ? -6.229 -8.901 7.592 1.00 49.44 98 SER A O 1
ATOM 755 N N . ASP A 1 99 ? -4.611 -10.475 7.685 1.00 42.28 99 ASP A N 1
ATOM 756 C CA . ASP A 1 99 ? -4.292 -10.312 9.087 1.00 42.28 99 ASP A CA 1
ATOM 757 C C . ASP A 1 99 ? -2.884 -10.845 9.369 1.00 42.28 99 ASP A C 1
ATOM 759 O O . ASP A 1 99 ? -2.429 -11.805 8.732 1.00 42.28 99 ASP A O 1
ATOM 763 N N . TYR A 1 100 ? -2.214 -10.233 10.340 1.00 40.50 100 TYR A N 1
ATOM 764 C CA . TYR A 1 100 ? -0.943 -10.706 10.878 1.00 40.50 100 TYR A CA 1
ATOM 765 C C . TYR A 1 100 ? -1.110 -10.956 12.375 1.00 40.50 100 TYR A C 1
ATOM 767 O O . TYR A 1 100 ? -1.390 -10.042 13.150 1.00 40.50 100 TYR A O 1
ATOM 775 N N . SER A 1 101 ? -0.905 -12.206 12.785 1.00 38.16 101 SER A N 1
ATOM 776 C CA . SER A 1 101 ? -0.921 -12.617 14.187 1.00 38.16 101 SER A CA 1
ATOM 777 C C . SER A 1 101 ? 0.478 -13.069 14.612 1.00 38.16 101 SER A C 1
ATOM 779 O O . SER A 1 101 ? 1.080 -13.880 13.908 1.00 38.16 101 SER A O 1
ATOM 781 N N . PRO A 1 102 ? 0.971 -12.671 15.801 1.00 32.75 102 PRO A N 1
ATOM 782 C CA . PRO A 1 102 ? 2.226 -13.194 16.348 1.00 32.75 102 PRO A CA 1
ATOM 783 C C . PRO A 1 102 ? 2.227 -14.718 16.547 1.00 32.75 102 PRO A C 1
ATOM 785 O O . PRO A 1 102 ? 3.290 -15.323 16.605 1.00 32.75 102 PRO A O 1
ATOM 788 N N . ILE A 1 103 ? 1.044 -15.333 16.674 1.00 40.09 103 ILE A N 1
ATOM 789 C CA . ILE A 1 103 ? 0.875 -16.767 16.953 1.00 40.09 103 ILE A CA 1
ATOM 790 C C . ILE A 1 103 ? 0.640 -17.558 15.664 1.00 40.09 103 ILE A C 1
ATOM 792 O O . ILE A 1 103 ? 1.161 -18.656 15.509 1.00 40.09 103 ILE A O 1
ATOM 796 N N . SER A 1 104 ? -0.166 -17.020 14.745 1.00 39.97 104 SER A N 1
ATOM 797 C CA . SER A 1 104 ? -0.601 -17.741 13.535 1.00 39.97 104 SER A CA 1
ATOM 798 C C . SER A 1 104 ? 0.083 -17.276 12.248 1.00 39.97 104 SER A C 1
ATOM 800 O O . SER A 1 104 ? -0.170 -17.836 11.184 1.00 39.97 104 SER A O 1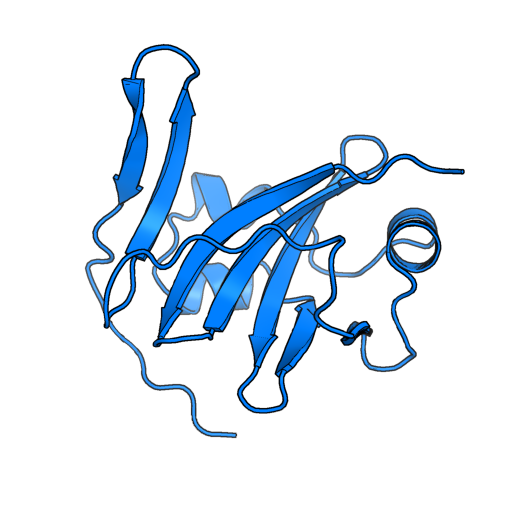
ATOM 802 N N . GLY A 1 105 ? 0.989 -16.301 12.339 1.00 38.06 105 GLY A N 1
ATOM 803 C CA . GLY A 1 105 ? 1.711 -15.767 11.194 1.00 38.06 105 GLY A CA 1
ATOM 804 C C . GLY A 1 105 ? 0.795 -15.023 10.224 1.00 38.06 105 GLY A C 1
ATOM 805 O O . GLY A 1 105 ? -0.219 -14.433 10.606 1.00 38.06 105 GLY A O 1
ATOM 806 N N . TRP A 1 106 ? 1.186 -15.019 8.954 1.00 44.56 106 TRP A N 1
ATOM 807 C CA . TRP A 1 106 ? 0.467 -14.346 7.880 1.00 44.56 106 TRP A CA 1
ATOM 808 C C . TRP A 1 106 ? -0.789 -15.127 7.498 1.00 44.56 106 TRP A C 1
ATOM 810 O O . TRP A 1 106 ? -0.698 -16.262 7.025 1.00 44.56 106 TRP A O 1
ATOM 820 N N . LYS A 1 107 ? -1.967 -14.511 7.631 1.00 43.28 107 LYS A N 1
ATOM 821 C CA . LYS A 1 107 ? -3.202 -15.097 7.107 1.00 43.28 107 LYS A CA 1
ATOM 822 C C . LYS A 1 107 ? -3.451 -14.559 5.702 1.00 43.28 107 LYS A C 1
ATOM 824 O O . LYS A 1 107 ? -3.928 -13.433 5.533 1.00 43.28 107 LYS A O 1
ATOM 829 N N . ALA A 1 108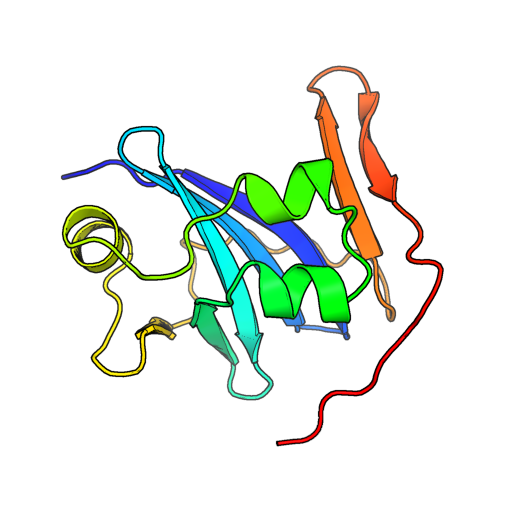 ? -3.090 -15.350 4.695 1.00 46.16 108 ALA A N 1
ATOM 830 C CA . ALA A 1 108 ? -3.289 -14.991 3.297 1.00 46.16 108 ALA A CA 1
ATOM 831 C C . ALA A 1 108 ? -4.787 -14.991 2.938 1.00 46.16 108 ALA A C 1
ATOM 833 O O . ALA A 1 108 ? -5.489 -15.975 3.168 1.00 46.16 108 ALA A O 1
ATOM 834 N N . ILE A 1 109 ? -5.276 -13.895 2.360 1.00 50.47 109 ILE A N 1
ATOM 835 C CA . ILE A 1 109 ? -6.501 -13.886 1.562 1.00 5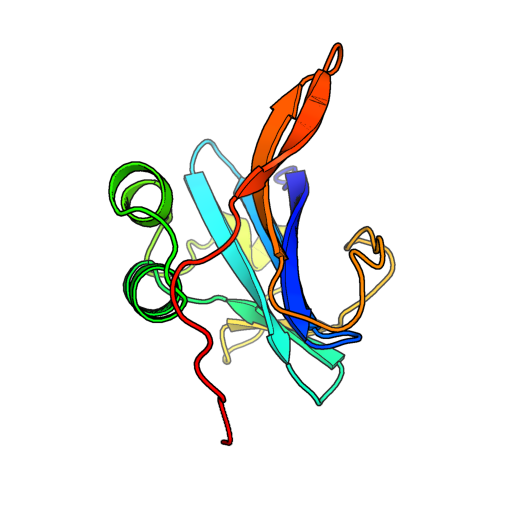0.47 109 ILE A CA 1
ATOM 836 C C . ILE A 1 109 ? -6.068 -14.241 0.143 1.00 50.47 109 ILE A C 1
ATOM 838 O O . ILE A 1 109 ? -5.287 -13.513 -0.470 1.00 50.47 109 ILE A O 1
ATOM 842 N N . ALA A 1 110 ? -6.594 -15.339 -0.392 1.00 47.06 110 ALA A N 1
ATOM 843 C CA . ALA A 1 110 ? -6.561 -15.572 -1.826 1.00 47.06 110 ALA A CA 1
ATOM 844 C C . ALA A 1 110 ? -7.571 -14.609 -2.480 1.00 47.06 110 ALA A C 1
ATOM 846 O O . ALA A 1 110 ? -8.768 -14.715 -2.198 1.00 47.06 110 ALA A O 1
ATOM 847 N N . PRO A 1 111 ? -7.139 -13.637 -3.297 1.00 44.38 111 PRO A N 1
ATOM 848 C CA . PRO A 1 111 ? -8.080 -12.807 -4.032 1.00 44.38 111 PRO A CA 1
ATOM 849 C C . PRO A 1 111 ? -8.834 -13.659 -5.046 1.00 44.38 111 PRO A C 1
ATOM 851 O O . PRO A 1 111 ? -8.236 -14.436 -5.785 1.00 44.38 111 PRO A O 1
ATOM 854 N N . ALA A 1 112 ? -10.153 -13.484 -5.108 1.00 47.97 112 ALA A N 1
ATOM 855 C CA . ALA A 1 112 ? -10.991 -14.185 -6.078 1.00 47.97 112 ALA A CA 1
ATOM 856 C C . ALA A 1 112 ? -10.770 -13.695 -7.522 1.00 47.97 112 ALA A C 1
ATOM 858 O O . ALA A 1 112 ? -11.162 -14.381 -8.458 1.00 47.97 112 ALA A O 1
ATOM 859 N N . ASN A 1 113 ? -10.148 -12.523 -7.707 1.00 40.47 113 ASN A N 1
ATOM 860 C CA . ASN A 1 113 ? -9.963 -11.881 -9.006 1.00 40.47 113 ASN A CA 1
ATOM 861 C C . ASN A 1 113 ? -8.539 -11.319 -9.146 1.00 40.47 113 ASN A C 1
ATOM 863 O O . ASN A 1 113 ? -8.076 -10.580 -8.281 1.00 40.47 113 ASN A O 1
ATOM 867 N N . SER A 1 114 ? -7.871 -11.617 -10.263 1.00 43.09 114 SER A N 1
ATOM 868 C CA . SER A 1 114 ? -6.634 -10.950 -10.692 1.00 43.09 114 SER A CA 1
ATOM 869 C C . SER A 1 114 ? -6.962 -9.862 -11.716 1.00 43.09 114 SER A C 1
ATOM 871 O O . SER A 1 114 ? -7.683 -10.142 -12.677 1.00 43.09 114 SER A O 1
ATOM 873 N N . ARG A 1 115 ? -6.413 -8.649 -11.577 1.00 41.78 115 ARG A N 1
ATOM 874 C CA . ARG A 1 115 ? -6.563 -7.588 -12.587 1.00 41.78 115 ARG A CA 1
ATOM 875 C C . ARG A 1 115 ? -5.203 -6.998 -12.941 1.00 41.78 115 ARG A C 1
ATOM 877 O O . ARG A 1 115 ? -4.541 -6.437 -12.085 1.00 41.78 115 ARG A O 1
ATOM 884 N N . SER A 1 116 ? -4.785 -7.110 -14.195 1.00 35.91 116 SER A N 1
ATOM 885 C CA . SER A 1 116 ? -3.545 -6.496 -14.677 1.00 35.91 116 SER A CA 1
ATOM 886 C C . SER A 1 116 ? -3.675 -4.968 -14.670 1.00 35.91 116 SER A C 1
ATOM 888 O O . SER A 1 116 ? -4.648 -4.443 -15.210 1.00 35.91 116 SER A O 1
ATOM 890 N N . PHE A 1 117 ? -2.701 -4.251 -14.105 1.00 36.00 117 PHE A N 1
ATOM 891 C CA . PHE A 1 117 ? -2.592 -2.797 -14.247 1.00 36.00 117 PHE A CA 1
ATOM 892 C C . PHE A 1 117 ? -1.417 -2.466 -15.170 1.00 36.00 117 PHE A C 1
ATOM 894 O O . PHE A 1 117 ? -0.264 -2.667 -14.801 1.00 36.00 117 PHE A O 1
ATOM 901 N N . ASN A 1 118 ? -1.730 -1.955 -16.362 1.00 32.31 118 ASN A N 1
ATOM 902 C CA . ASN A 1 118 ? -0.792 -1.241 -17.225 1.00 32.31 118 ASN A CA 1
ATOM 903 C C . ASN A 1 118 ? -1.182 0.241 -17.186 1.00 32.31 118 ASN A C 1
ATOM 905 O O . ASN A 1 118 ? -2.284 0.577 -17.622 1.00 32.31 118 ASN A O 1
ATOM 909 N N . TYR A 1 119 ? -0.294 1.093 -16.680 1.00 41.84 119 TYR A N 1
ATOM 910 C CA . TYR A 1 119 ? -0.235 2.518 -17.007 1.00 41.84 119 TYR A CA 1
ATOM 911 C C . TYR A 1 119 ? 1.228 2.889 -17.211 1.00 41.84 119 TYR A C 1
ATOM 913 O O . TYR A 1 119 ? 2.036 2.540 -16.318 1.00 41.84 119 TYR A O 1
#

Foldseek 3Di:
DFAWDWDFFWAAFFLWTKIWIATPNAIWIWTQDPVQKTATAALVVCVVQQHDNVVSVSHDGDDDPRNCVNQVQDPRRIDHNDPSHDDDGPDGHTWGFPDADPVPGTHIDDRPDRDDDDD